Protein AF-A0A7S3EBS9-F1 (afdb_monomer)

Organism: NCBI:txid101924

Radius of gyration: 30.4 Å; Cα contacts (8 Å, |Δi|>4): 186; chains: 1; bounding box: 88×67×40 Å

Foldseek 3Di:
DDDDDDDDPPPPDDPPPPPPPCPPPPDDDDDDDDDDDKDKDKDFADDPPDPHGDWAQKDKDWDAQQADWPFKKKWFADPVRDTPDMDTFGHDRPDTTMDMDGHPDDTGGMMMIIHGD

Mean predicted aligned error: 13.75 Å

Solvent-accessible surface area (backbone atoms only — not comparable to full-atom values): 7573 Å² total; per-residue (Å²): 134,91,80,86,79,86,78,79,81,76,76,78,77,76,74,80,77,78,78,72,84,72,73,79,68,92,63,78,78,95,73,88,84,74,72,91,69,82,45,71,50,75,50,73,44,60,42,87,100,53,95,47,76,36,68,38,47,57,57,68,51,74,46,70,71,35,70,50,73,76,40,28,33,45,32,37,18,30,88,87,65,49,77,75,48,70,48,62,47,70,49,32,69,87,46,67,50,70,52,70,49,78,34,96,68,72,51,36,29,33,36,40,34,38,47,50,130

Nearest PDB structures (foldseek):
  3rj2-assembly1_X  TM=6.462E-01  e=2.536E-01  Singapore grouper iridovirus
  7d2a-assembly1_A  TM=3.648E-01  e=6.547E-01  Persicobacter sp. CCB-QB2
  8ivq-assembly1_B  TM=4.022E-01  e=9.675E-01  Mus musculus
  8a28-assembly1_A  TM=3.329E-01  e=2.113E+00  Limulus polyphemus

pLDDT: mean 80.39, std 19.6, range [37.34, 98.62]

Sequence (117 aa):
GERTGKRQRQRQEVPPSTKANRRPSRFSKKHLFTSLGETVFWTRFSVPGTNRKARVQGFGAIFVLVDLPKTTKMVAHDKKGCILAHEYVEAYPQGLPFFEFYFKRPLIAWVAFYLGN

Secondary structure (DSSP, 8-state):
-------------PPP------PPPSSPSP-----SS-EEEEEE-B-TTSSPBP-BSEEEEE---B-STTT-EEEEE-TTS-EEEEEEPPPBTTS--EEEEE-SSSPB-EEEEEE--

Structure (mmCIF, N/CA/C/O backbone):
data_AF-A0A7S3EBS9-F1
#
_entry.id   AF-A0A7S3EBS9-F1
#
loop_
_atom_site.group_PDB
_atom_site.id
_atom_site.type_symbol
_atom_site.label_atom_id
_atom_site.label_alt_id
_atom_site.label_comp_id
_atom_site.label_asym_id
_atom_site.label_entity_id
_atom_site.label_seq_id
_atom_site.pdbx_PDB_ins_code
_atom_site.Cartn_x
_atom_site.Cartn_y
_atom_site.Cartn_z
_atom_site.occupancy
_atom_site.B_iso_or_equiv
_atom_site.auth_seq_id
_atom_site.auth_comp_id
_atom_site.auth_asym_id
_atom_site.auth_atom_id
_atom_site.pdbx_PDB_model_num
ATOM 1 N N . GLY A 1 1 ? 71.591 -56.978 25.308 1.00 37.34 1 GLY A N 1
ATOM 2 C CA . GLY A 1 1 ? 72.254 -56.164 24.274 1.00 37.34 1 GLY A CA 1
ATOM 3 C C . GLY A 1 1 ? 71.396 -54.957 23.988 1.00 37.34 1 GLY A C 1
ATOM 4 O O . GLY A 1 1 ? 70.312 -55.118 23.445 1.00 37.34 1 GLY A O 1
ATOM 5 N N . GLU A 1 2 ? 71.839 -53.791 24.447 1.00 38.44 2 GLU A N 1
ATOM 6 C CA . GLU A 1 2 ? 71.171 -52.494 24.311 1.00 38.4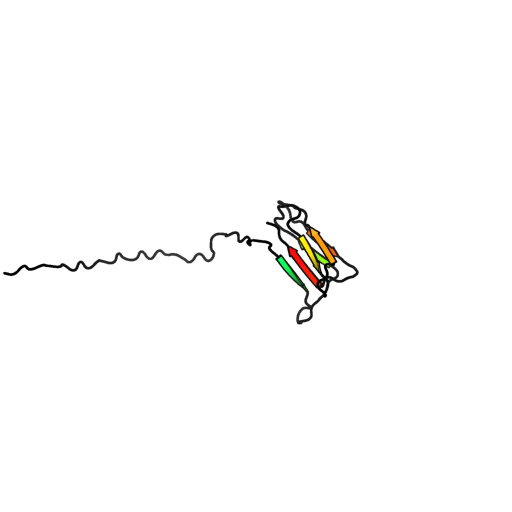4 2 GLU A CA 1
ATOM 7 C C . GLU A 1 2 ? 70.986 -52.078 22.843 1.00 38.44 2 GLU A C 1
ATOM 9 O O . GLU A 1 2 ? 71.891 -52.230 22.023 1.00 38.44 2 GLU A O 1
ATOM 14 N N . ARG A 1 3 ? 69.835 -51.473 22.521 1.00 42.69 3 ARG A N 1
ATOM 15 C CA . ARG A 1 3 ? 69.708 -50.537 21.395 1.00 42.69 3 ARG A CA 1
ATOM 16 C C . ARG A 1 3 ? 68.985 -49.279 21.860 1.00 42.69 3 ARG A C 1
ATOM 18 O O . ARG A 1 3 ? 67.770 -49.238 22.024 1.00 42.69 3 ARG A O 1
ATOM 25 N N . THR A 1 4 ? 69.797 -48.257 22.076 1.00 42.78 4 THR A N 1
ATOM 26 C CA . THR A 1 4 ? 69.477 -46.887 22.461 1.00 42.78 4 THR A CA 1
ATOM 27 C C . THR A 1 4 ? 68.808 -46.163 21.287 1.00 42.78 4 THR A C 1
ATOM 29 O O . THR A 1 4 ? 69.462 -45.775 20.323 1.00 42.78 4 THR A O 1
ATOM 32 N N . GLY A 1 5 ? 67.489 -45.976 21.346 1.00 43.53 5 GLY A N 1
ATOM 33 C CA . GLY A 1 5 ? 66.736 -45.174 20.378 1.00 43.53 5 GLY A CA 1
ATOM 34 C C . GLY A 1 5 ? 66.539 -43.743 20.874 1.00 43.53 5 GLY A C 1
ATOM 35 O O . GLY A 1 5 ? 65.577 -43.458 21.583 1.00 43.53 5 GLY A O 1
ATOM 36 N N . LYS A 1 6 ? 67.440 -42.827 20.503 1.00 43.12 6 LYS A N 1
ATOM 37 C CA . LYS A 1 6 ? 67.289 -41.380 20.734 1.00 43.12 6 LYS A CA 1
ATOM 38 C C . LYS A 1 6 ? 66.067 -40.852 19.965 1.00 43.12 6 LYS A C 1
ATOM 40 O O . LYS A 1 6 ? 66.110 -40.752 18.744 1.00 43.12 6 LYS A O 1
ATOM 45 N N . ARG A 1 7 ? 64.998 -40.447 20.661 1.00 43.25 7 ARG A N 1
ATOM 46 C CA . ARG A 1 7 ? 63.957 -39.564 20.101 1.00 43.25 7 ARG A CA 1
ATOM 47 C C . ARG A 1 7 ? 64.197 -38.137 20.586 1.00 43.25 7 ARG A C 1
ATOM 49 O O . ARG A 1 7 ? 63.785 -37.749 21.675 1.00 43.25 7 ARG A O 1
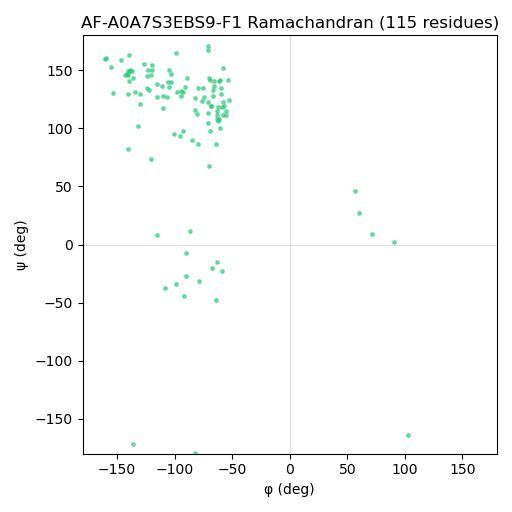ATOM 56 N N . GLN A 1 8 ? 64.893 -37.372 19.751 1.00 46.22 8 GLN A N 1
ATOM 57 C CA . GLN A 1 8 ? 64.999 -35.918 19.837 1.00 46.22 8 GLN A CA 1
ATOM 58 C C . GLN A 1 8 ? 63.581 -35.331 19.756 1.00 46.22 8 GLN A C 1
ATOM 60 O O . GLN A 1 8 ? 62.922 -35.420 18.721 1.00 46.22 8 GLN A O 1
ATOM 65 N N . ARG A 1 9 ? 63.083 -34.754 20.855 1.00 47.31 9 ARG A N 1
ATOM 66 C CA . ARG A 1 9 ? 61.891 -33.901 20.812 1.00 47.31 9 ARG A CA 1
ATOM 67 C C . ARG A 1 9 ? 62.281 -32.625 20.069 1.00 47.31 9 ARG A C 1
ATOM 69 O O . ARG A 1 9 ? 62.875 -31.730 20.662 1.00 47.31 9 ARG A O 1
ATOM 76 N N . GLN A 1 10 ? 61.977 -32.554 18.777 1.00 44.34 10 GLN A N 1
ATOM 77 C CA . GLN A 1 10 ? 61.970 -31.281 18.066 1.00 44.34 10 GLN A CA 1
ATOM 78 C C . GLN A 1 10 ? 60.906 -30.401 18.728 1.00 44.34 10 GLN A C 1
ATOM 80 O O . GLN A 1 10 ? 59.708 -30.664 18.631 1.00 44.34 10 GLN A O 1
ATOM 85 N N . ARG A 1 11 ? 61.355 -29.382 19.465 1.00 41.75 11 ARG A N 1
ATOM 86 C CA . ARG A 1 11 ? 60.521 -28.237 19.823 1.00 41.75 11 ARG A CA 1
ATOM 87 C C . ARG A 1 11 ? 60.151 -27.595 18.489 1.00 41.75 11 ARG A C 1
ATOM 89 O O . ARG A 1 11 ? 61.015 -27.024 17.836 1.00 41.75 11 ARG A O 1
ATOM 96 N N . GLN A 1 12 ? 58.909 -27.759 18.045 1.00 43.75 12 GLN A N 1
ATOM 97 C CA . GLN A 1 12 ? 58.394 -26.939 16.956 1.00 43.75 12 GLN A CA 1
ATOM 98 C C . GLN A 1 12 ? 58.394 -25.498 17.468 1.00 43.75 12 GLN A C 1
ATOM 100 O O . GLN A 1 12 ? 57.632 -25.152 18.373 1.00 43.75 12 GLN A O 1
ATOM 105 N N . GLU A 1 13 ? 59.312 -24.683 16.959 1.00 45.94 13 GLU A N 1
ATOM 106 C CA . GLU A 1 13 ? 59.236 -23.240 17.118 1.00 45.94 13 GLU A CA 1
ATOM 107 C C . GLU A 1 13 ? 57.969 -22.771 16.406 1.00 45.94 13 GLU A C 1
ATOM 109 O O . GLU A 1 13 ? 57.803 -22.947 15.200 1.00 45.94 13 GLU A O 1
ATOM 114 N N . VAL A 1 14 ? 57.026 -22.239 17.181 1.00 56.81 14 VAL A N 1
ATOM 115 C CA . VAL A 1 14 ? 55.814 -21.625 16.645 1.00 56.81 14 VAL A CA 1
ATOM 116 C C . VAL A 1 14 ? 56.255 -20.350 15.921 1.00 56.81 14 VAL A C 1
ATOM 118 O O . VAL A 1 14 ? 56.839 -19.481 16.575 1.00 56.81 14 VAL A O 1
ATOM 121 N N . PRO A 1 15 ? 56.018 -20.201 14.604 1.00 53.00 15 PRO A N 1
ATOM 122 C CA . PRO A 1 15 ? 56.383 -18.976 13.907 1.00 53.00 15 PRO A CA 1
ATOM 123 C C . PRO A 1 15 ? 55.629 -17.796 14.538 1.00 53.00 15 PRO A C 1
ATOM 125 O O . PRO A 1 15 ? 54.459 -17.951 14.911 1.00 53.00 15 PRO A O 1
ATOM 128 N N . PRO A 1 16 ? 56.261 -16.616 14.684 1.00 49.38 16 PRO A N 1
ATOM 129 C CA . PRO A 1 16 ? 55.599 -15.467 15.280 1.00 49.38 16 PRO A CA 1
ATOM 130 C C . PRO A 1 16 ? 54.353 -15.150 14.460 1.00 49.38 16 PRO A C 1
ATOM 132 O O . PRO A 1 16 ? 54.436 -14.919 13.253 1.00 49.38 16 PRO A O 1
ATOM 135 N N . SER A 1 17 ? 53.187 -15.154 15.115 1.00 52.53 17 SER A N 1
ATOM 136 C CA . SER A 1 17 ? 51.940 -14.759 14.473 1.00 52.53 17 SER A CA 1
ATOM 137 C C . SER A 1 17 ? 52.146 -13.361 13.904 1.00 52.53 17 SER A C 1
ATOM 139 O O . SER A 1 17 ? 52.284 -12.394 14.663 1.00 52.53 17 SER A O 1
ATOM 141 N N . THR A 1 18 ? 52.175 -13.231 12.581 1.00 48.00 18 THR A N 1
ATOM 142 C CA . THR A 1 18 ? 52.029 -11.933 11.942 1.00 48.00 18 THR A CA 1
ATOM 143 C C . THR A 1 18 ? 50.660 -11.433 12.381 1.00 48.00 18 THR A C 1
ATOM 145 O O . THR A 1 18 ? 49.634 -11.899 11.884 1.00 48.00 18 THR A O 1
ATOM 148 N N . LYS A 1 19 ? 50.617 -10.546 13.383 1.00 53.16 19 LYS A N 1
ATOM 149 C CA . LYS A 1 19 ? 49.402 -9.819 13.743 1.00 53.16 19 LYS A CA 1
ATOM 150 C C . LYS A 1 19 ? 49.062 -8.955 12.537 1.00 53.16 19 LYS A C 1
ATOM 152 O O . LYS A 1 19 ? 49.494 -7.812 12.433 1.00 53.16 19 LYS A O 1
ATOM 157 N N . ALA A 1 20 ? 48.334 -9.536 11.588 1.00 55.66 20 ALA A N 1
ATOM 158 C CA . ALA A 1 20 ? 47.705 -8.798 10.519 1.00 55.66 20 ALA A CA 1
ATOM 159 C C . ALA A 1 20 ? 46.843 -7.737 11.201 1.00 55.66 20 ALA A C 1
ATOM 161 O O . ALA A 1 20 ? 45.912 -8.063 11.940 1.00 55.66 20 ALA A O 1
ATOM 162 N N . ASN A 1 21 ? 47.200 -6.474 10.993 1.00 54.75 21 ASN A N 1
ATOM 163 C CA . ASN A 1 21 ? 46.486 -5.314 11.499 1.00 54.75 21 ASN A CA 1
ATOM 164 C C . ASN A 1 21 ? 45.150 -5.197 10.746 1.00 54.75 21 ASN A C 1
ATOM 166 O O . ASN A 1 21 ? 44.956 -4.319 9.906 1.00 54.75 21 ASN A O 1
ATOM 170 N N . ARG A 1 22 ? 44.240 -6.153 10.962 1.00 61.09 22 ARG A N 1
ATOM 171 C CA . ARG A 1 22 ? 42.898 -6.139 10.388 1.00 61.09 22 ARG A CA 1
ATOM 172 C C . ARG A 1 22 ? 42.069 -5.193 11.234 1.00 61.09 22 ARG A C 1
ATOM 174 O O . ARG A 1 22 ? 41.397 -5.605 12.174 1.00 61.09 22 ARG A O 1
ATOM 181 N N . ARG A 1 23 ? 42.132 -3.906 10.892 1.00 65.75 23 ARG A N 1
ATOM 182 C CA . ARG A 1 23 ? 41.099 -2.962 11.316 1.00 65.75 23 ARG A CA 1
ATOM 183 C C . ARG A 1 23 ? 39.755 -3.565 10.890 1.00 65.75 23 ARG A C 1
ATOM 185 O O . ARG A 1 23 ? 39.619 -3.889 9.707 1.00 65.75 23 ARG A O 1
ATOM 192 N N . PRO A 1 24 ? 38.791 -3.766 11.799 1.00 62.62 24 PRO A N 1
ATOM 193 C CA . PRO A 1 24 ? 37.478 -4.235 11.395 1.00 62.62 24 PRO A CA 1
ATOM 194 C C . PRO A 1 24 ? 36.900 -3.217 10.409 1.00 62.62 24 PRO A C 1
ATOM 196 O O . PRO A 1 24 ? 36.738 -2.039 10.732 1.00 62.62 24 PRO A O 1
ATOM 199 N N . SER A 1 25 ? 36.648 -3.663 9.177 1.00 68.44 25 SER A N 1
ATOM 200 C CA . SER A 1 25 ? 35.867 -2.882 8.225 1.00 68.44 25 SER A CA 1
ATOM 201 C C . SER A 1 25 ? 34.484 -2.720 8.831 1.00 68.44 25 SER A C 1
ATOM 203 O O . SER A 1 25 ? 33.805 -3.709 9.096 1.00 68.44 25 SER A O 1
ATOM 205 N N . ARG A 1 26 ? 34.086 -1.475 9.092 1.00 65.88 26 ARG A N 1
ATOM 206 C CA . ARG A 1 26 ? 32.830 -1.147 9.778 1.00 65.88 26 ARG A CA 1
ATOM 207 C C . ARG A 1 26 ? 31.594 -1.606 8.981 1.00 65.88 26 ARG A C 1
ATOM 209 O O . ARG A 1 26 ? 30.519 -1.707 9.554 1.00 65.88 26 ARG A O 1
ATOM 216 N N . PHE A 1 27 ? 31.770 -1.931 7.694 1.00 68.06 27 PHE A N 1
ATOM 217 C CA . PHE A 1 27 ? 30.745 -2.480 6.808 1.00 68.06 27 PHE A CA 1
ATOM 218 C C . PHE A 1 27 ? 31.315 -3.568 5.884 1.00 68.06 27 PHE A C 1
ATOM 220 O O . PHE A 1 27 ? 32.496 -3.538 5.519 1.00 68.06 27 PHE A O 1
ATOM 227 N N . SER A 1 28 ? 30.477 -4.538 5.510 1.00 71.56 28 SER A N 1
ATOM 228 C CA . SER A 1 28 ? 30.774 -5.518 4.460 1.00 71.56 28 SER A CA 1
ATOM 229 C C . SER A 1 28 ? 30.749 -4.863 3.069 1.00 71.56 28 SER A C 1
ATOM 231 O O . SER A 1 28 ? 30.346 -3.708 2.908 1.00 71.56 28 SER A O 1
ATOM 233 N N . LYS A 1 29 ? 31.190 -5.598 2.037 1.00 73.31 29 LYS A N 1
ATOM 234 C CA . LYS A 1 29 ? 30.932 -5.209 0.640 1.00 73.31 29 LYS A CA 1
ATOM 235 C C . LYS A 1 29 ? 29.413 -5.100 0.429 1.00 73.31 29 LYS A C 1
ATOM 237 O O . LYS A 1 29 ? 28.652 -5.778 1.111 1.00 73.31 29 LYS A O 1
ATOM 242 N N . LYS A 1 30 ? 28.962 -4.256 -0.506 1.00 61.72 30 LYS A N 1
ATOM 243 C CA . LYS A 1 30 ? 27.533 -4.160 -0.847 1.00 61.72 30 LYS A CA 1
ATOM 244 C C . LYS A 1 30 ? 27.032 -5.549 -1.267 1.00 61.72 30 LYS A C 1
ATOM 246 O O . LYS A 1 30 ? 27.546 -6.106 -2.233 1.00 61.72 30 LYS A O 1
ATOM 251 N N . HIS A 1 31 ? 26.062 -6.092 -0.540 1.00 61.31 31 HIS A N 1
ATOM 252 C CA . HIS A 1 31 ? 25.354 -7.317 -0.900 1.00 61.31 31 HIS A CA 1
ATOM 253 C C . HIS A 1 31 ? 23.926 -6.935 -1.284 1.00 61.31 31 HIS A C 1
ATOM 255 O O . HIS A 1 31 ? 23.259 -6.221 -0.536 1.00 61.31 31 HIS A O 1
ATOM 261 N N . LEU A 1 32 ? 23.480 -7.374 -2.462 1.00 57.88 32 LEU A N 1
ATOM 262 C CA . LEU A 1 32 ? 22.088 -7.248 -2.869 1.00 57.88 32 LEU A CA 1
ATOM 263 C C . LEU A 1 32 ? 21.312 -8.384 -2.197 1.00 57.88 32 LEU A C 1
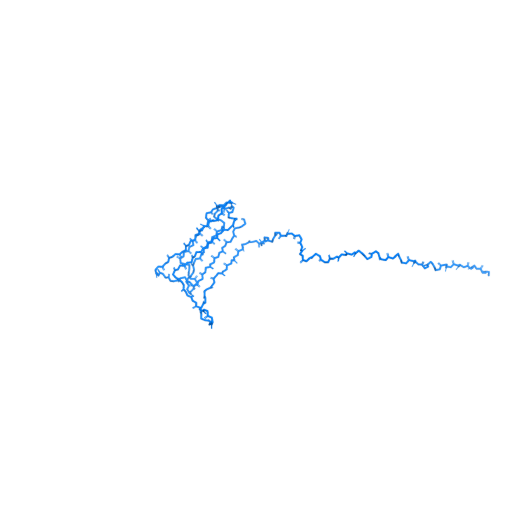ATOM 265 O O . LEU A 1 32 ? 21.544 -9.553 -2.495 1.00 57.88 32 LEU A O 1
ATOM 269 N N . PHE A 1 33 ? 20.437 -8.040 -1.256 1.00 62.56 33 PHE A N 1
ATOM 270 C CA . PHE A 1 33 ? 19.509 -8.992 -0.658 1.00 62.56 33 PHE A CA 1
ATOM 271 C C . PHE A 1 33 ? 18.207 -8.922 -1.453 1.00 62.56 33 PHE A C 1
ATOM 273 O O . PHE A 1 33 ? 17.404 -8.020 -1.228 1.00 62.56 33 PHE A O 1
ATOM 280 N N . THR A 1 34 ? 18.011 -9.836 -2.400 1.00 56.78 34 THR A N 1
ATOM 281 C CA . THR A 1 34 ? 16.686 -10.069 -2.985 1.00 56.78 34 THR A CA 1
ATOM 282 C C . THR A 1 34 ? 16.020 -11.195 -2.199 1.00 56.78 34 THR A C 1
ATOM 284 O O . THR A 1 34 ? 16.649 -12.214 -1.902 1.00 56.78 34 THR A O 1
ATOM 287 N N . SER A 1 35 ? 14.767 -11.013 -1.778 1.00 58.00 35 SER A N 1
ATOM 288 C CA . SER A 1 35 ? 14.025 -12.114 -1.162 1.00 58.00 35 SER A CA 1
ATOM 289 C C . SER A 1 35 ? 13.788 -13.211 -2.200 1.00 58.00 35 SER A C 1
ATOM 291 O O . SER A 1 35 ? 13.435 -12.916 -3.342 1.00 58.00 35 SER A O 1
ATOM 293 N N . LEU A 1 36 ? 13.895 -14.477 -1.797 1.00 61.34 36 LEU A N 1
ATOM 294 C CA . LEU A 1 36 ? 13.310 -15.575 -2.566 1.00 61.34 36 LEU A CA 1
ATOM 295 C C . LEU A 1 36 ? 11.780 -15.497 -2.437 1.00 61.34 36 LEU A C 1
ATOM 297 O O . LEU A 1 36 ? 11.248 -15.687 -1.345 1.00 61.34 36 LEU A O 1
ATOM 301 N N . GLY A 1 37 ? 11.091 -15.207 -3.54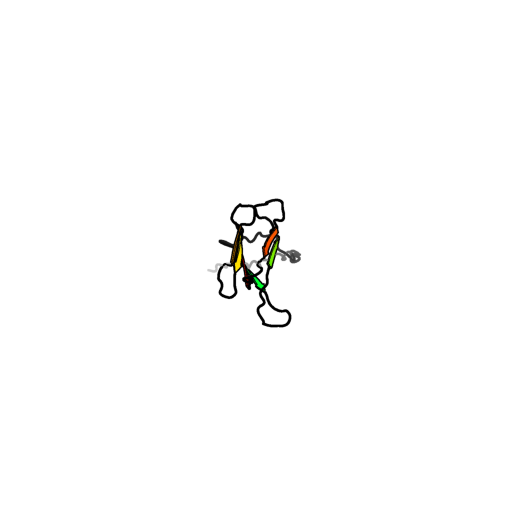3 1.00 68.12 37 GLY A N 1
ATOM 302 C CA . GLY A 1 37 ? 9.629 -15.079 -3.606 1.00 68.12 37 GLY A CA 1
ATOM 303 C C . GLY A 1 37 ? 9.128 -13.632 -3.648 1.00 68.12 37 GLY A C 1
ATOM 304 O O . GLY A 1 37 ? 9.888 -12.711 -3.944 1.00 68.12 37 GLY A O 1
ATOM 305 N N . GLU A 1 38 ? 7.834 -13.441 -3.374 1.00 73.88 38 GLU A N 1
ATOM 306 C CA . GLU A 1 38 ? 7.198 -12.119 -3.354 1.00 73.88 38 GLU A CA 1
ATOM 307 C C . GLU A 1 38 ? 7.669 -11.306 -2.138 1.00 73.88 38 GLU A C 1
ATOM 309 O O . GLU A 1 38 ? 7.479 -11.714 -0.989 1.00 73.88 38 GLU A O 1
ATOM 314 N N . THR A 1 39 ? 8.240 -10.122 -2.370 1.00 85.44 39 THR A N 1
ATOM 315 C CA . THR A 1 39 ? 8.434 -9.150 -1.288 1.00 85.44 39 THR A CA 1
ATOM 316 C C . THR A 1 39 ? 7.130 -8.392 -1.086 1.00 85.44 39 THR A C 1
ATOM 318 O O . THR A 1 39 ? 6.709 -7.636 -1.963 1.00 85.44 39 THR A O 1
ATOM 321 N N . VAL A 1 40 ? 6.516 -8.550 0.087 1.00 90.75 40 VAL A N 1
ATOM 322 C CA . VAL A 1 40 ? 5.329 -7.783 0.471 1.00 90.75 40 VAL A CA 1
ATOM 323 C C . VAL A 1 40 ? 5.647 -6.886 1.657 1.00 90.75 40 VAL A C 1
ATOM 325 O O . VAL A 1 40 ? 6.115 -7.362 2.691 1.00 90.75 40 VAL A O 1
ATOM 328 N N . PHE A 1 41 ? 5.362 -5.592 1.533 1.00 90.62 41 PHE A N 1
ATOM 329 C CA . PHE A 1 41 ? 5.412 -4.658 2.656 1.00 90.62 41 PHE A CA 1
ATOM 330 C C . PHE A 1 41 ? 4.051 -4.017 2.906 1.00 90.62 41 PHE A C 1
ATOM 332 O O . PHE A 1 41 ? 3.236 -3.854 1.999 1.00 90.62 41 PHE A O 1
ATOM 339 N N . TRP A 1 42 ? 3.797 -3.665 4.167 1.00 94.81 42 TRP A N 1
ATOM 340 C CA . TRP A 1 42 ? 2.539 -3.059 4.588 1.00 94.81 42 TRP A CA 1
ATOM 341 C C . TRP A 1 42 ? 2.774 -1.728 5.282 1.00 94.81 42 TRP A C 1
ATOM 343 O O . TRP A 1 42 ? 3.568 -1.636 6.219 1.00 94.81 42 TRP A O 1
ATOM 353 N N . THR A 1 43 ? 1.985 -0.731 4.906 1.00 96.56 43 THR A N 1
ATOM 354 C CA . THR A 1 43 ? 1.893 0.545 5.610 1.00 96.56 43 THR A CA 1
ATOM 355 C C . THR A 1 43 ? 0.575 0.607 6.364 1.00 96.56 43 THR A C 1
ATOM 357 O O . THR A 1 43 ? -0.499 0.403 5.797 1.00 96.56 43 THR A O 1
ATOM 360 N N . ARG A 1 44 ? 0.651 0.893 7.666 1.00 97.06 44 ARG A N 1
ATOM 361 C CA . ARG A 1 44 ? -0.506 1.080 8.550 1.00 97.06 44 ARG A CA 1
ATOM 362 C C . ARG A 1 44 ? -0.462 2.478 9.146 1.00 97.06 44 ARG A C 1
ATOM 364 O O . ARG A 1 44 ? 0.613 2.986 9.443 1.00 97.06 44 ARG A O 1
ATOM 371 N N . PHE A 1 45 ? -1.632 3.067 9.362 1.00 97.31 45 PHE A N 1
ATOM 372 C CA . PHE A 1 45 ? -1.753 4.423 9.892 1.00 97.31 45 PHE A CA 1
ATOM 373 C C . PHE A 1 45 ? -2.147 4.402 11.372 1.00 97.31 45 PHE A C 1
ATOM 375 O O . PHE A 1 45 ? -3.011 3.627 11.793 1.00 97.31 45 PHE A O 1
ATOM 382 N N . SER A 1 46 ? -1.555 5.292 12.164 1.00 97.62 46 SER A N 1
ATOM 383 C CA . SER A 1 46 ? -1.846 5.463 13.591 1.00 97.62 46 SER A CA 1
ATOM 384 C C . SER A 1 46 ? -1.893 6.938 13.964 1.00 97.62 46 SER A C 1
ATOM 386 O O . SER A 1 46 ? -1.191 7.754 13.371 1.00 97.62 46 SER A O 1
ATOM 388 N N . VAL A 1 47 ? -2.706 7.279 14.964 1.00 96.88 47 VAL A N 1
ATOM 389 C CA . VAL A 1 47 ? -2.729 8.634 15.527 1.00 96.88 47 VAL A CA 1
ATOM 390 C C . VAL A 1 47 ? -1.491 8.815 16.421 1.00 96.88 47 VAL A C 1
ATOM 392 O O . VAL A 1 47 ? -1.325 8.017 17.350 1.00 96.88 47 VAL A O 1
ATOM 395 N N . PRO A 1 48 ? -0.636 9.828 16.180 1.00 96.12 48 PRO A N 1
ATOM 396 C CA . PRO A 1 48 ? 0.585 10.051 16.957 1.00 96.12 48 PRO A CA 1
ATOM 397 C C . PRO A 1 48 ? 0.333 10.130 18.467 1.00 96.12 48 PRO A C 1
ATOM 399 O O . PRO A 1 48 ? -0.673 10.681 18.906 1.00 96.12 48 PRO A O 1
ATOM 402 N N . GLY A 1 49 ? 1.245 9.565 19.262 1.00 96.75 49 GLY A N 1
ATOM 403 C CA . GLY A 1 49 ? 1.134 9.545 20.726 1.00 96.75 49 GLY A CA 1
ATOM 404 C C . GLY A 1 49 ? 0.051 8.610 21.276 1.00 96.75 49 GLY A C 1
ATOM 405 O O 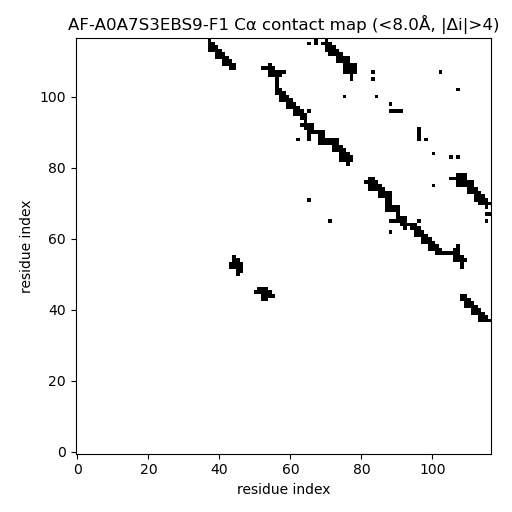. GLY A 1 49 ? -0.241 8.654 22.467 1.00 96.75 49 GLY A O 1
ATOM 406 N N . THR A 1 50 ? -0.563 7.763 20.439 1.00 97.12 50 THR A N 1
ATOM 4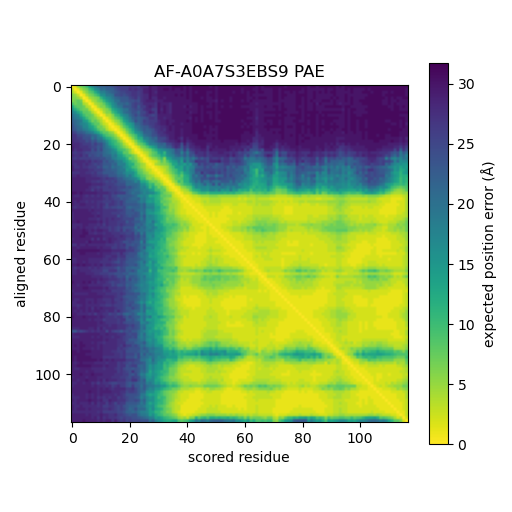07 C CA . THR A 1 50 ? -1.625 6.843 20.868 1.00 97.12 50 THR A CA 1
ATOM 408 C C . THR A 1 50 ? -1.498 5.467 20.215 1.00 97.12 50 THR A C 1
ATOM 410 O O . THR A 1 50 ? -0.900 5.319 19.154 1.00 97.12 50 THR A O 1
ATOM 413 N N . ASN A 1 51 ? -2.186 4.472 20.782 1.00 95.12 51 ASN A N 1
ATOM 414 C CA . ASN A 1 51 ? -2.353 3.149 20.165 1.00 95.12 51 ASN A CA 1
ATOM 415 C C . ASN A 1 51 ? -3.552 3.083 19.194 1.00 95.12 51 ASN A C 1
ATOM 417 O O . ASN A 1 51 ? -3.988 1.998 18.800 1.00 95.12 51 ASN A O 1
ATOM 421 N N . ARG A 1 52 ? -4.147 4.227 18.827 1.00 97.56 52 ARG A N 1
ATOM 422 C CA . ARG A 1 52 ? -5.346 4.263 17.981 1.00 97.56 52 ARG A CA 1
ATOM 423 C C . ARG A 1 52 ? -4.962 4.137 16.508 1.00 97.56 52 ARG A C 1
ATOM 425 O O . ARG A 1 52 ? -4.201 4.947 15.981 1.00 97.56 52 ARG A O 1
ATOM 432 N N . LYS A 1 53 ? -5.560 3.160 15.820 1.00 97.62 53 LYS A N 1
ATOM 433 C CA . LYS A 1 53 ? -5.448 3.013 14.361 1.00 97.62 53 LYS A CA 1
ATOM 434 C C . LYS A 1 53 ? -6.135 4.189 13.664 1.00 97.62 53 LYS A C 1
ATOM 436 O O . LYS A 1 53 ? -7.274 4.527 13.995 1.00 97.62 53 LYS A O 1
ATOM 441 N N . ALA A 1 54 ? -5.457 4.779 12.690 1.00 97.56 54 ALA A N 1
ATOM 442 C CA . ALA A 1 54 ? -5.993 5.827 11.835 1.00 97.56 54 ALA A CA 1
ATOM 443 C C . ALA A 1 54 ? -6.462 5.244 10.494 1.00 97.56 54 ALA A C 1
ATOM 445 O O . ALA A 1 54 ? -6.153 4.107 10.138 1.00 97.56 54 ALA A O 1
ATOM 446 N N . ARG A 1 55 ? -7.251 6.031 9.765 1.00 98.00 55 ARG A N 1
ATOM 447 C CA . ARG A 1 55 ? -7.658 5.759 8.386 1.00 98.00 55 ARG A CA 1
ATOM 448 C C . ARG A 1 55 ? -7.541 7.054 7.599 1.00 98.00 55 ARG A C 1
ATOM 450 O O . ARG A 1 55 ? -7.847 8.111 8.149 1.00 98.00 55 ARG A O 1
ATOM 457 N N . VAL A 1 56 ? -7.128 6.962 6.345 1.00 97.88 56 VAL A N 1
ATOM 458 C CA . VAL A 1 56 ? -6.854 8.117 5.481 1.00 97.88 56 VAL A CA 1
ATOM 459 C C . VAL A 1 56 ? -7.754 8.092 4.248 1.00 97.88 56 VAL A C 1
ATOM 461 O O . VAL A 1 56 ? -8.253 7.038 3.854 1.00 97.88 56 VAL A O 1
ATOM 464 N N . GLN A 1 57 ? -8.004 9.262 3.661 1.00 98.19 57 GLN A N 1
ATOM 465 C CA . GLN A 1 57 ? -8.728 9.372 2.388 1.00 98.19 57 GLN A CA 1
ATOM 466 C C . GLN A 1 57 ? -7.829 9.061 1.197 1.00 98.19 57 GLN A C 1
ATOM 468 O O . GLN A 1 57 ? -8.305 8.515 0.212 1.00 98.19 57 GLN A O 1
ATOM 473 N N . GLY A 1 58 ? -6.536 9.362 1.303 1.00 97.38 58 GLY A N 1
ATOM 474 C CA . GLY A 1 58 ? -5.581 9.069 0.253 1.00 97.38 58 GLY A CA 1
ATOM 475 C C . GLY A 1 58 ? -4.207 8.713 0.785 1.00 97.38 58 GLY A C 1
ATOM 476 O O . GLY A 1 58 ? -3.867 9.011 1.933 1.00 97.38 58 GLY A O 1
ATOM 477 N N . PHE A 1 59 ? -3.454 8.025 -0.060 1.00 97.75 59 PHE A N 1
ATOM 478 C CA . PHE A 1 59 ? -2.092 7.599 0.199 1.00 97.75 59 PHE A CA 1
ATOM 479 C C . PHE A 1 59 ? -1.355 7.460 -1.134 1.00 97.75 59 PHE A C 1
ATOM 481 O O . PHE A 1 59 ? -1.855 6.795 -2.041 1.00 97.75 59 PHE A O 1
ATOM 488 N N . GLY A 1 60 ? -0.171 8.061 -1.223 1.00 96.31 60 GLY A N 1
ATOM 489 C CA . GLY A 1 60 ? 0.700 7.980 -2.388 1.00 96.31 60 GLY A CA 1
ATOM 490 C C . GLY A 1 60 ? 2.099 7.518 -2.015 1.00 96.31 60 GLY A C 1
ATOM 491 O O . GLY A 1 60 ? 2.539 7.677 -0.873 1.00 96.31 60 GLY A O 1
ATOM 492 N N . ALA A 1 61 ? 2.786 6.939 -2.989 1.00 94.44 61 ALA A N 1
ATOM 493 C CA . ALA A 1 61 ? 4.150 6.463 -2.851 1.00 94.44 61 ALA A CA 1
ATOM 494 C C . ALA A 1 61 ? 4.951 6.751 -4.122 1.00 94.44 61 ALA A C 1
ATOM 496 O O . ALA A 1 61 ? 4.425 6.723 -5.234 1.00 94.44 61 ALA A O 1
ATOM 497 N N . ILE A 1 62 ? 6.242 7.013 -3.927 1.00 92.19 62 ILE A N 1
ATOM 498 C CA . ILE A 1 62 ? 7.236 7.054 -4.996 1.00 92.19 62 ILE A CA 1
ATOM 499 C C . ILE A 1 62 ? 7.937 5.702 -5.002 1.00 92.19 62 ILE A C 1
ATOM 501 O O . ILE A 1 62 ? 8.383 5.225 -3.955 1.00 92.19 62 ILE A O 1
ATOM 505 N N . PHE A 1 63 ? 8.042 5.105 -6.178 1.00 89.19 63 PHE A N 1
ATOM 506 C CA . PHE A 1 63 ? 8.716 3.837 -6.390 1.00 89.19 63 PHE A CA 1
ATOM 507 C C . PHE A 1 63 ? 10.068 4.077 -7.059 1.00 89.19 63 PHE A C 1
ATOM 509 O O . PHE A 1 63 ? 10.258 5.044 -7.793 1.00 89.19 63 PHE A O 1
ATOM 516 N N . VAL A 1 64 ? 11.021 3.195 -6.779 1.00 85.38 64 VAL A N 1
ATOM 517 C CA . VAL A 1 64 ? 12.359 3.193 -7.377 1.00 85.38 64 VAL A CA 1
ATOM 518 C C . VAL A 1 64 ? 12.596 1.832 -8.016 1.00 85.38 64 VAL A C 1
ATOM 520 O O . VAL A 1 64 ? 12.156 0.829 -7.456 1.00 85.38 64 VAL A O 1
ATOM 523 N N . LEU A 1 65 ? 13.310 1.802 -9.148 1.00 80.50 65 LEU A N 1
ATOM 524 C CA . LEU A 1 65 ? 13.756 0.567 -9.814 1.00 80.50 65 LEU A CA 1
ATOM 525 C C . LEU A 1 65 ? 12.601 -0.391 -10.167 1.00 80.50 65 LEU A C 1
ATOM 527 O O . LEU A 1 65 ? 12.651 -1.589 -9.894 1.00 80.50 65 LEU A O 1
ATOM 531 N N . VAL A 1 66 ? 11.519 0.145 -10.741 1.00 85.56 66 VAL A N 1
ATOM 532 C CA . VAL A 1 66 ? 10.436 -0.688 -11.281 1.00 85.56 66 VAL A CA 1
ATOM 533 C C . VAL A 1 66 ? 10.815 -1.092 -12.700 1.00 85.56 66 VAL A C 1
ATOM 535 O O . VAL A 1 66 ? 10.521 -0.374 -13.655 1.00 85.56 66 VAL A O 1
ATOM 538 N N . ASP A 1 67 ? 11.498 -2.226 -12.824 1.00 83.56 67 ASP A N 1
ATOM 539 C CA . ASP A 1 67 ? 12.120 -2.626 -14.090 1.00 83.56 67 ASP A CA 1
ATOM 540 C C . ASP A 1 67 ? 11.199 -3.461 -14.988 1.00 83.56 67 ASP A C 1
ATOM 542 O O . ASP A 1 67 ? 11.333 -3.437 -16.213 1.00 83.56 67 ASP A O 1
ATOM 546 N N . LEU A 1 68 ? 10.242 -4.184 -14.396 1.00 85.62 68 LEU A N 1
ATOM 547 C CA . LEU A 1 68 ? 9.350 -5.089 -15.116 1.00 85.62 68 LEU A CA 1
ATOM 548 C C . LEU A 1 68 ? 7.888 -4.624 -15.061 1.00 85.62 68 LEU A C 1
ATOM 550 O O . LEU A 1 68 ? 7.395 -4.217 -14.005 1.00 85.62 68 LEU A O 1
ATOM 554 N N . PRO A 1 69 ? 7.155 -4.705 -16.185 1.00 87.94 69 PRO A N 1
ATOM 555 C CA . PRO A 1 69 ? 5.746 -4.351 -16.208 1.00 87.94 69 PRO A CA 1
ATOM 556 C C . PRO A 1 69 ? 4.928 -5.368 -15.413 1.00 87.94 69 PRO A C 1
ATOM 558 O O . PRO A 1 69 ? 5.139 -6.575 -15.514 1.00 87.94 69 PRO A O 1
ATOM 561 N N . LYS A 1 70 ? 3.924 -4.877 -14.680 1.00 89.50 70 LYS A N 1
ATOM 562 C CA . LYS A 1 70 ? 2.953 -5.702 -13.940 1.00 89.50 70 LYS A CA 1
ATOM 563 C C . LYS A 1 70 ? 3.563 -6.617 -12.866 1.00 89.50 70 LYS A C 1
ATOM 565 O O . LYS A 1 70 ? 2.975 -7.645 -12.532 1.00 89.50 70 LYS A O 1
ATOM 570 N N . THR A 1 71 ? 4.710 -6.252 -12.299 1.00 89.88 71 THR A N 1
ATOM 571 C CA . THR A 1 71 ? 5.338 -7.016 -11.207 1.00 89.88 71 THR A CA 1
ATOM 572 C C . THR A 1 71 ? 5.246 -6.286 -9.868 1.00 89.88 71 THR A C 1
ATOM 574 O O . THR A 1 71 ? 4.952 -6.908 -8.851 1.00 89.88 71 THR A O 1
ATOM 577 N N . THR A 1 72 ? 5.380 -4.958 -9.874 1.00 92.19 72 THR A N 1
ATOM 578 C CA . THR A 1 72 ? 5.177 -4.117 -8.691 1.00 92.19 72 THR A CA 1
ATOM 579 C C . THR A 1 72 ? 3.750 -3.579 -8.643 1.00 92.19 72 THR A C 1
ATOM 581 O O . THR A 1 72 ? 3.282 -2.978 -9.609 1.00 92.19 72 THR A O 1
ATOM 584 N N . LYS A 1 73 ? 3.043 -3.765 -7.522 1.00 94.38 73 LYS A N 1
ATOM 585 C CA . LYS A 1 73 ? 1.677 -3.246 -7.321 1.00 94.38 73 LYS A CA 1
ATOM 586 C C . LYS A 1 73 ? 1.445 -2.686 -5.924 1.00 94.38 73 LYS A C 1
ATOM 588 O O . LYS A 1 73 ? 1.999 -3.185 -4.943 1.00 94.38 73 LYS A O 1
ATOM 593 N N . MET A 1 74 ? 0.551 -1.705 -5.842 1.00 97.00 74 MET A N 1
ATOM 594 C CA . MET A 1 74 ? 0.035 -1.131 -4.600 1.00 97.00 74 MET A CA 1
ATOM 595 C C . MET A 1 74 ? -1.435 -1.519 -4.425 1.00 97.00 74 MET A C 1
ATOM 597 O O . MET A 1 74 ? -2.211 -1.463 -5.375 1.00 97.00 74 MET A O 1
ATOM 601 N N . VAL A 1 75 ? -1.829 -1.913 -3.216 1.00 98.12 75 VAL A N 1
ATOM 602 C CA . VAL A 1 75 ? -3.189 -2.365 -2.889 1.00 98.12 75 VAL A CA 1
ATOM 603 C C . VAL A 1 75 ? -3.689 -1.625 -1.656 1.00 98.12 75 VAL A C 1
ATOM 605 O O . VAL A 1 75 ? -3.087 -1.711 -0.587 1.00 98.12 75 VAL A O 1
ATOM 608 N N . ALA A 1 76 ? -4.798 -0.900 -1.785 1.00 98.44 76 ALA A N 1
ATOM 609 C CA . ALA A 1 76 ? -5.459 -0.235 -0.669 1.00 98.44 76 ALA A CA 1
ATOM 610 C C . ALA A 1 76 ? -6.510 -1.153 -0.043 1.00 98.44 76 ALA A C 1
ATOM 612 O O . ALA A 1 76 ? -7.330 -1.740 -0.750 1.00 98.44 76 ALA A O 1
ATOM 613 N N . HIS A 1 77 ? -6.535 -1.219 1.287 1.00 98.62 77 HIS A N 1
ATOM 614 C CA . HIS A 1 77 ? -7.484 -2.036 2.037 1.00 98.62 77 HIS A CA 1
ATOM 615 C C . HIS A 1 77 ? -8.297 -1.214 3.034 1.00 98.62 77 HIS A C 1
ATOM 617 O O . HIS A 1 77 ? -7.821 -0.232 3.615 1.00 98.62 77 HIS A O 1
ATOM 623 N N . ASP A 1 78 ? -9.523 -1.660 3.285 1.00 98.00 78 ASP A N 1
ATOM 624 C CA . ASP A 1 78 ? -10.378 -1.130 4.338 1.00 98.00 78 ASP A CA 1
ATOM 625 C C . ASP A 1 78 ? -10.048 -1.747 5.715 1.00 98.00 78 ASP A C 1
ATOM 627 O O . ASP A 1 78 ? -9.159 -2.589 5.882 1.00 98.00 78 ASP A O 1
ATOM 631 N N . LYS A 1 79 ? -10.789 -1.331 6.750 1.00 97.38 79 LYS A N 1
ATOM 632 C CA . LYS A 1 79 ? -10.585 -1.825 8.124 1.00 97.38 79 LYS A CA 1
ATOM 633 C C . LYS A 1 79 ? -10.933 -3.307 8.322 1.00 97.38 79 LYS A C 1
ATOM 635 O O . LYS A 1 79 ? -10.516 -3.872 9.330 1.00 97.38 79 LYS A O 1
ATOM 640 N N . LYS A 1 80 ? -11.741 -3.894 7.437 1.00 97.44 80 LYS A N 1
ATOM 641 C CA . LYS A 1 80 ? -12.125 -5.312 7.445 1.00 97.44 80 LYS A CA 1
ATOM 642 C C . LYS A 1 80 ? -11.152 -6.165 6.620 1.00 97.44 80 LYS A C 1
ATOM 644 O O . LYS A 1 80 ? -11.253 -7.383 6.659 1.00 97.44 80 LYS A O 1
ATOM 649 N N . GLY A 1 81 ? -10.213 -5.534 5.913 1.00 96.50 81 GLY A N 1
ATOM 650 C CA . GLY A 1 81 ? -9.266 -6.190 5.014 1.00 96.50 81 GLY A CA 1
ATOM 651 C C . GLY A 1 81 ? -9.764 -6.307 3.573 1.00 96.50 81 GLY A C 1
ATOM 652 O O . GLY A 1 81 ? -9.042 -6.842 2.734 1.00 96.50 81 GLY A O 1
ATOM 653 N N . CYS A 1 82 ? -10.949 -5.781 3.257 1.00 97.81 82 CYS A N 1
ATOM 654 C CA . CYS A 1 82 ? -11.468 -5.761 1.895 1.00 97.81 82 CYS A CA 1
ATOM 655 C C . CYS A 1 82 ? -10.594 -4.860 1.018 1.00 97.81 82 CYS A C 1
ATOM 657 O O . CYS A 1 82 ? -10.230 -3.756 1.432 1.00 97.81 82 CYS A O 1
ATOM 659 N N . ILE A 1 83 ? -10.278 -5.324 -0.191 1.00 98.19 83 ILE A N 1
ATOM 660 C CA . ILE A 1 83 ? -9.570 -4.523 -1.190 1.00 98.19 83 ILE A CA 1
ATOM 661 C C . ILE A 1 83 ? -10.490 -3.383 -1.628 1.00 98.19 83 ILE A C 1
ATOM 663 O O . ILE A 1 83 ? -11.642 -3.611 -1.993 1.00 98.19 83 ILE A O 1
ATOM 667 N N . LEU A 1 84 ? -9.971 -2.162 -1.567 1.00 98.00 84 LEU A N 1
ATOM 668 C CA . LEU A 1 84 ? -10.631 -0.962 -2.074 1.00 98.00 84 LEU A CA 1
ATOM 669 C C . LEU A 1 84 ? -10.227 -0.689 -3.520 1.00 98.00 84 LEU A C 1
ATOM 671 O O . LEU A 1 84 ? -11.077 -0.380 -4.345 1.00 98.00 84 LEU A O 1
ATOM 675 N N . ALA A 1 85 ? -8.933 -0.818 -3.805 1.00 97.62 85 ALA A N 1
ATOM 676 C CA . ALA A 1 85 ? -8.358 -0.738 -5.140 1.00 97.62 85 ALA A CA 1
ATOM 677 C C . ALA A 1 85 ? -6.990 -1.423 -5.153 1.00 97.62 85 ALA A C 1
ATOM 679 O O . ALA A 1 85 ? -6.349 -1.577 -4.107 1.00 97.62 85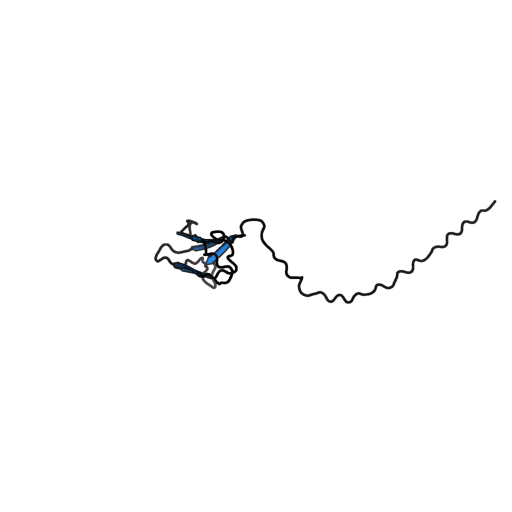 ALA A O 1
ATOM 680 N N . HIS A 1 86 ? -6.532 -1.791 -6.341 1.00 97.12 86 HIS A N 1
ATOM 681 C CA . HIS A 1 86 ? -5.159 -2.199 -6.587 1.00 97.12 86 HIS A CA 1
ATOM 682 C C . HIS A 1 86 ? -4.702 -1.639 -7.924 1.00 97.12 86 HIS A C 1
ATOM 684 O O . HIS A 1 86 ? -5.491 -1.606 -8.861 1.00 97.12 86 HIS A O 1
ATOM 690 N N . GLU A 1 87 ? -3.431 -1.279 -8.034 1.00 96.19 87 GLU A N 1
ATOM 691 C CA . GLU A 1 87 ? -2.846 -0.898 -9.315 1.00 96.19 87 GLU A CA 1
ATOM 692 C C . GLU A 1 87 ? -1.416 -1.389 -9.441 1.00 96.19 87 GLU A C 1
ATOM 694 O O . GLU A 1 87 ? -0.668 -1.447 -8.458 1.00 96.19 87 GLU A O 1
ATOM 699 N N . TYR A 1 88 ? -1.055 -1.745 -10.671 1.00 94.88 88 TYR A N 1
ATOM 700 C CA . TYR A 1 88 ? 0.330 -1.998 -11.034 1.00 94.88 88 TYR A CA 1
ATOM 701 C C . TYR A 1 88 ? 1.035 -0.672 -11.272 1.00 94.88 88 TYR A C 1
ATOM 703 O O . TYR A 1 88 ? 0.518 0.205 -11.960 1.00 94.88 88 TYR A O 1
ATOM 711 N N . VAL A 1 89 ? 2.234 -0.546 -10.717 1.00 92.00 89 VAL A N 1
ATOM 712 C CA . VAL A 1 89 ? 3.087 0.607 -10.977 1.00 92.00 89 VAL A CA 1
ATOM 713 C C . VAL A 1 89 ? 3.677 0.451 -12.372 1.00 92.00 89 VAL A C 1
ATOM 715 O O . VAL A 1 89 ? 4.119 -0.637 -12.750 1.00 92.00 89 VAL A O 1
ATOM 718 N N . GLU A 1 90 ? 3.658 1.533 -13.143 1.00 88.62 90 GLU A N 1
ATOM 719 C CA . GLU A 1 90 ? 4.279 1.558 -14.461 1.00 88.62 90 GLU A CA 1
ATOM 720 C C . GLU A 1 90 ? 5.777 1.262 -14.341 1.00 88.62 90 GLU A C 1
ATOM 722 O O . GLU A 1 90 ? 6.468 1.795 -13.467 1.00 88.62 90 GLU A O 1
ATOM 727 N N . ALA A 1 91 ? 6.272 0.387 -15.217 1.00 87.69 91 ALA A N 1
ATOM 728 C CA . ALA A 1 91 ? 7.692 0.099 -15.283 1.00 87.69 91 ALA A CA 1
ATOM 729 C C . ALA A 1 91 ? 8.422 1.334 -15.797 1.00 87.69 91 ALA A C 1
ATOM 731 O O . ALA A 1 91 ? 8.182 1.787 -16.916 1.00 87.69 91 ALA A O 1
ATOM 732 N N . TYR A 1 92 ? 9.326 1.862 -14.980 1.00 84.50 92 TYR A N 1
ATOM 733 C CA . TYR A 1 92 ? 10.146 2.995 -15.359 1.00 84.50 92 TYR A CA 1
ATOM 734 C C . TYR A 1 92 ? 11.573 2.809 -14.831 1.00 84.50 92 TYR A C 1
ATOM 736 O O . TYR A 1 92 ? 11.924 3.359 -13.784 1.00 84.50 92 TYR A O 1
ATOM 744 N N . PRO A 1 93 ? 12.415 2.044 -15.559 1.00 73.12 93 PRO A N 1
ATOM 745 C CA . PRO A 1 93 ? 13.741 1.628 -15.087 1.00 73.12 93 PRO A CA 1
ATOM 746 C C . PRO A 1 93 ? 14.690 2.786 -14.742 1.00 73.12 93 PRO A C 1
ATOM 748 O O . PRO A 1 93 ? 15.655 2.625 -14.003 1.00 73.12 93 PRO A O 1
ATOM 751 N N . GLN A 1 94 ? 14.440 3.970 -15.305 1.00 75.44 94 GLN A N 1
ATOM 752 C CA . GLN A 1 94 ? 15.306 5.149 -15.189 1.00 75.44 94 GLN A CA 1
ATOM 753 C C . GLN A 1 94 ? 14.637 6.302 -14.431 1.00 75.44 94 GLN A C 1
ATOM 755 O O . GLN A 1 94 ? 15.183 7.405 -14.395 1.00 75.44 94 GLN A O 1
ATOM 760 N N . GLY A 1 95 ? 13.464 6.077 -13.833 1.00 78.12 95 GLY A N 1
ATOM 761 C CA . GLY A 1 95 ? 12.709 7.140 -13.183 1.00 78.12 95 GLY A CA 1
ATOM 762 C C . GLY A 1 95 ? 12.126 6.780 -11.826 1.00 78.12 95 GLY A C 1
ATOM 763 O O . GLY A 1 95 ? 12.438 5.757 -11.222 1.00 78.12 95 GLY A O 1
ATOM 764 N N . LEU A 1 96 ? 11.300 7.702 -11.337 1.00 83.50 96 LEU A N 1
ATOM 765 C CA . LEU A 1 96 ? 10.679 7.670 -10.017 1.00 83.50 96 LEU A CA 1
ATOM 766 C C . LEU A 1 96 ? 9.157 7.677 -10.179 1.00 83.50 96 LEU A C 1
ATOM 768 O O . LEU A 1 96 ? 8.540 8.729 -9.985 1.00 83.50 96 LEU A O 1
ATOM 772 N N . PRO A 1 97 ? 8.541 6.560 -10.610 1.00 85.25 97 PRO A N 1
ATOM 773 C CA . PRO A 1 97 ? 7.103 6.536 -10.795 1.00 85.25 97 PRO A CA 1
ATOM 774 C C . PRO A 1 97 ? 6.405 6.856 -9.470 1.00 85.25 97 PRO A C 1
ATOM 776 O O . PRO A 1 97 ? 6.715 6.285 -8.421 1.00 85.25 97 PRO A O 1
ATOM 779 N N . PHE A 1 98 ? 5.473 7.803 -9.527 1.00 90.62 98 PHE A N 1
ATOM 780 C CA . PHE A 1 98 ? 4.598 8.161 -8.421 1.00 90.62 98 PHE A CA 1
ATOM 781 C C . PHE A 1 98 ? 3.212 7.589 -8.684 1.00 90.62 98 PHE A C 1
ATOM 783 O O . PHE A 1 98 ? 2.684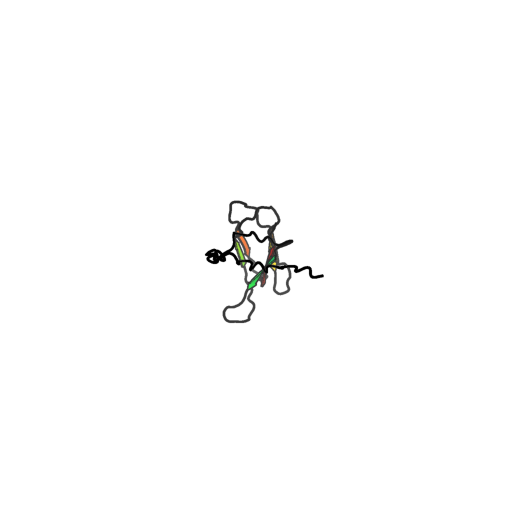 7.711 -9.789 1.00 90.62 98 PHE A O 1
ATOM 790 N N . PHE A 1 99 ? 2.619 6.990 -7.658 1.00 93.25 99 PHE A N 1
ATOM 791 C CA . PHE A 1 99 ? 1.255 6.493 -7.723 1.00 93.25 99 PHE A CA 1
ATOM 792 C C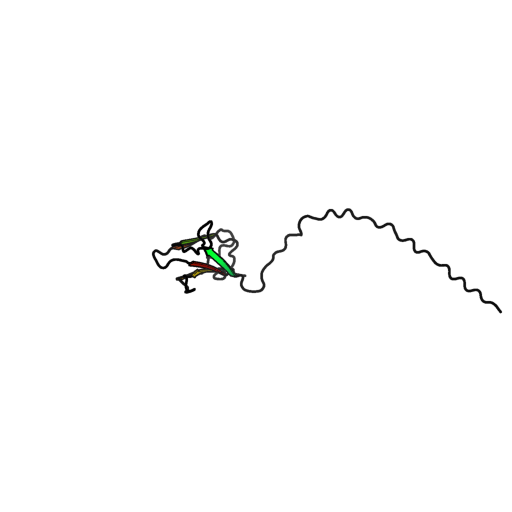 . PHE A 1 99 ? 0.514 6.790 -6.420 1.00 93.25 99 PHE A C 1
ATOM 794 O O . PHE A 1 99 ? 1.080 6.662 -5.329 1.00 93.25 99 PHE A O 1
ATOM 801 N N . GLU A 1 100 ? -0.762 7.161 -6.529 1.00 96.44 100 GLU A N 1
ATOM 802 C CA . GLU A 1 100 ? -1.616 7.483 -5.391 1.00 96.44 100 GLU A CA 1
ATOM 803 C C . GLU A 1 100 ? -3.017 6.887 -5.498 1.00 96.44 100 GLU A C 1
ATOM 805 O O . GLU A 1 100 ? -3.598 6.756 -6.572 1.00 96.44 100 GLU A O 1
ATOM 810 N N . PHE A 1 101 ? -3.582 6.579 -4.334 1.00 97.56 101 PHE A N 1
ATOM 811 C CA . PHE A 1 101 ? -5.006 6.350 -4.168 1.00 97.56 101 PHE A CA 1
ATOM 812 C C . PHE A 1 101 ? -5.642 7.543 -3.466 1.00 97.56 101 PHE A C 1
ATOM 814 O O . PHE A 1 101 ? -5.106 8.030 -2.469 1.00 97.56 101 PHE A O 1
ATOM 821 N N . TYR A 1 102 ? -6.834 7.937 -3.910 1.00 97.50 102 TYR A N 1
ATOM 822 C CA . TYR A 1 102 ? -7.680 8.897 -3.212 1.00 97.50 102 TYR A CA 1
ATOM 823 C C . TYR A 1 102 ? -9.152 8.484 -3.285 1.00 97.50 102 TYR A C 1
ATOM 825 O O . TYR A 1 102 ? -9.695 8.223 -4.356 1.00 97.50 102 TYR A O 1
ATOM 833 N N . PHE A 1 103 ? -9.816 8.464 -2.131 1.00 96.00 103 PHE A N 1
ATOM 834 C CA . PHE A 1 103 ? -11.222 8.116 -1.987 1.00 96.00 103 PHE A CA 1
ATOM 835 C C . PHE A 1 103 ? -11.931 9.121 -1.081 1.00 96.00 103 PHE A C 1
ATOM 837 O O . PHE A 1 103 ? -11.527 9.364 0.059 1.00 96.00 103 PHE A O 1
ATOM 844 N N . LYS A 1 104 ? -13.085 9.631 -1.528 1.00 95.12 104 LYS A N 1
ATOM 845 C CA . LYS A 1 104 ? -13.986 10.388 -0.643 1.00 95.12 104 LYS A CA 1
ATOM 846 C C . LYS A 1 104 ? -14.525 9.480 0.471 1.00 95.12 104 LYS A C 1
ATOM 848 O O . LYS A 1 104 ? -14.501 9.849 1.647 1.00 95.12 104 LYS A O 1
ATOM 853 N N . ARG A 1 105 ? -14.993 8.290 0.077 1.00 92.12 105 ARG A N 1
ATOM 854 C CA . ARG A 1 105 ? -15.297 7.087 0.874 1.00 92.12 105 ARG A CA 1
ATOM 855 C C . ARG A 1 105 ? -15.204 5.873 -0.071 1.00 92.12 105 ARG A C 1
ATOM 857 O O . ARG A 1 105 ? -15.511 6.058 -1.247 1.00 92.12 105 ARG A O 1
ATOM 864 N N . PRO A 1 106 ? -14.882 4.658 0.407 1.00 94.31 106 PRO A N 1
ATOM 865 C CA . PRO A 1 106 ? -14.469 4.297 1.772 1.00 94.31 106 PRO A CA 1
ATOM 866 C C . PRO A 1 106 ? -13.055 4.799 2.126 1.00 94.31 106 PRO A C 1
ATOM 868 O O . PRO A 1 106 ? -12.329 5.263 1.263 1.00 94.31 106 PRO A O 1
ATOM 871 N N . LEU A 1 107 ? -12.679 4.757 3.412 1.00 98.06 107 LEU A N 1
ATOM 872 C CA . LEU A 1 107 ? -11.348 5.187 3.873 1.00 98.06 107 LEU A CA 1
ATOM 873 C C . LEU A 1 107 ? -10.342 4.031 3.852 1.00 98.06 107 LEU A C 1
ATOM 875 O O . LEU A 1 107 ? -10.679 2.919 4.272 1.00 98.06 107 LEU A O 1
ATOM 879 N N . ILE A 1 108 ? -9.097 4.341 3.497 1.00 98.44 108 ILE A N 1
ATOM 880 C CA . ILE A 1 108 ? -7.961 3.417 3.506 1.00 98.44 108 ILE A CA 1
ATOM 881 C C . ILE A 1 108 ? -7.516 3.188 4.952 1.00 98.44 108 ILE A C 1
ATOM 883 O O . ILE A 1 108 ? -7.253 4.136 5.695 1.00 98.44 108 ILE A O 1
ATOM 887 N N . ALA A 1 109 ? -7.427 1.928 5.367 1.00 98.38 109 ALA A N 1
ATOM 888 C CA . ALA A 1 109 ? -6.921 1.541 6.682 1.00 98.38 109 ALA A CA 1
ATOM 889 C C . ALA A 1 109 ? -5.457 1.100 6.644 1.00 98.38 109 ALA A C 1
ATOM 891 O O . ALA A 1 109 ? -4.724 1.324 7.609 1.00 98.38 109 ALA A O 1
ATOM 892 N N . TRP A 1 110 ? -5.039 0.471 5.551 1.00 98.31 110 TRP A N 1
ATOM 893 C CA . TRP A 1 110 ? -3.660 0.069 5.318 1.00 98.31 110 TRP A CA 1
ATOM 894 C C . TRP A 1 110 ? -3.433 -0.171 3.828 1.00 98.31 110 TRP A C 1
ATOM 896 O O . TRP A 1 110 ? -4.382 -0.364 3.065 1.00 98.31 110 TRP A O 1
ATOM 906 N N . VAL A 1 111 ? -2.167 -0.128 3.433 1.00 98.25 111 VAL A N 1
ATOM 907 C CA . VAL A 1 111 ? -1.726 -0.341 2.056 1.00 98.25 111 VAL A CA 1
ATOM 908 C C . VAL A 1 111 ? -0.747 -1.503 2.044 1.00 98.25 111 VAL A C 1
ATOM 910 O O . VAL A 1 111 ? 0.135 -1.570 2.901 1.00 98.25 111 VAL A O 1
ATOM 913 N N . ALA A 1 112 ? -0.931 -2.427 1.109 1.00 97.12 112 ALA A N 1
ATOM 914 C CA . ALA A 1 112 ? 0.031 -3.467 0.793 1.00 97.12 112 ALA A CA 1
ATOM 915 C C . ALA A 1 112 ? 0.767 -3.104 -0.484 1.00 97.12 112 ALA A C 1
ATOM 917 O O . ALA A 1 112 ? 0.191 -2.543 -1.416 1.00 97.12 112 ALA A O 1
ATOM 918 N N . PHE A 1 113 ? 2.021 -3.494 -0.541 1.00 94.94 113 PHE A N 1
ATOM 919 C CA . PHE A 1 113 ? 2.844 -3.339 -1.713 1.00 94.94 113 PHE A CA 1
ATOM 920 C C . PHE A 1 113 ? 3.492 -4.669 -2.001 1.00 94.94 113 PHE A C 1
ATOM 922 O O . PHE A 1 113 ? 4.079 -5.273 -1.107 1.00 94.94 113 PHE A O 1
ATOM 929 N N . TYR A 1 114 ? 3.375 -5.102 -3.241 1.00 92.88 114 TYR A N 1
ATOM 930 C CA . TYR A 1 114 ? 4.007 -6.306 -3.741 1.00 92.88 114 TYR A CA 1
ATOM 931 C C . TYR A 1 114 ? 5.083 -5.819 -4.691 1.00 92.88 114 TYR A C 1
ATOM 933 O O . TYR A 1 114 ? 4.758 -5.116 -5.648 1.00 92.88 114 TYR A O 1
ATOM 941 N N . LEU A 1 115 ? 6.342 -6.108 -4.386 1.00 87.69 115 LEU A N 1
ATOM 942 C CA . LEU A 1 115 ? 7.456 -5.740 -5.246 1.00 87.69 115 LEU A CA 1
ATOM 943 C C . LEU A 1 115 ? 7.793 -6.905 -6.160 1.00 87.69 115 LEU A C 1
ATOM 945 O O . LEU A 1 115 ? 7.904 -8.050 -5.712 1.00 87.69 115 LEU A O 1
ATOM 949 N N . GLY A 1 116 ? 7.941 -6.571 -7.434 1.00 77.50 116 GLY A N 1
ATOM 950 C CA . GLY A 1 116 ? 8.394 -7.495 -8.452 1.00 77.50 116 GLY A CA 1
ATOM 951 C C . GLY A 1 116 ? 9.865 -7.854 -8.301 1.00 77.50 116 GLY A C 1
ATOM 952 O O . GLY A 1 116 ? 10.674 -6.987 -7.975 1.00 77.50 116 GLY A O 1
ATOM 953 N N . ASN A 1 117 ? 10.185 -9.112 -8.600 1.00 59.03 117 ASN A N 1
ATOM 954 C CA . ASN A 1 117 ? 11.485 -9.508 -9.144 1.00 59.03 117 ASN A CA 1
ATOM 955 C C . ASN A 1 117 ? 11.362 -9.627 -10.662 1.00 59.03 117 ASN A C 1
ATOM 957 O O . ASN A 1 117 ? 10.266 -10.034 -11.118 1.00 59.03 117 ASN A O 1
#